Protein AF-A0A2V8LSM6-F1 (afdb_monomer)

Secondary structure (DSSP, 8-state):
---SS--TT--------S-TT-HHHHHHHHHHHHHHHHTSTT------EESPTT-S--EEEEEEETT----TT-SSEEEEE-EE-TTHHHHTT---SSS----TT--TTSPP-----HHHHHHHSTTS--TT--EEE------

Mean predicted aligned error: 6.26 Å

Structure (mmCIF, N/CA/C/O backbone):
data_AF-A0A2V8LSM6-F1
#
_entry.id   AF-A0A2V8LSM6-F1
#
loop_
_atom_site.group_PDB
_atom_site.id
_atom_site.type_symbol
_atom_site.label_atom_id
_atom_site.label_alt_id
_atom_site.label_comp_id
_atom_site.label_asym_id
_atom_site.label_entity_id
_atom_site.label_seq_id
_atom_site.pdbx_PDB_ins_code
_atom_site.Cartn_x
_atom_site.Cartn_y
_atom_site.Cartn_z
_atom_site.occupancy
_atom_site.B_iso_or_equiv
_atom_site.auth_seq_id
_atom_site.auth_comp_id
_atom_site.auth_asym_id
_atom_site.auth_atom_id
_atom_site.pdbx_PDB_model_num
ATOM 1 N N . MET A 1 1 ? -17.883 2.761 -13.585 1.00 50.50 1 MET A N 1
ATOM 2 C CA . MET A 1 1 ? -16.527 2.221 -13.367 1.00 50.50 1 MET A CA 1
ATOM 3 C C . MET A 1 1 ? -16.473 1.812 -11.906 1.00 50.50 1 MET A C 1
ATOM 5 O O . MET A 1 1 ? -16.763 2.661 -11.072 1.00 50.50 1 MET A O 1
ATOM 9 N N . GLU A 1 2 ? -16.250 0.535 -11.596 1.00 69.12 2 GLU A N 1
ATOM 10 C CA . GLU A 1 2 ? -16.098 0.104 -10.201 1.00 69.12 2 GLU A CA 1
ATOM 11 C C . GLU A 1 2 ? -14.705 0.511 -9.699 1.00 69.12 2 GLU A C 1
ATOM 13 O O . GLU A 1 2 ? -13.726 0.295 -10.413 1.00 69.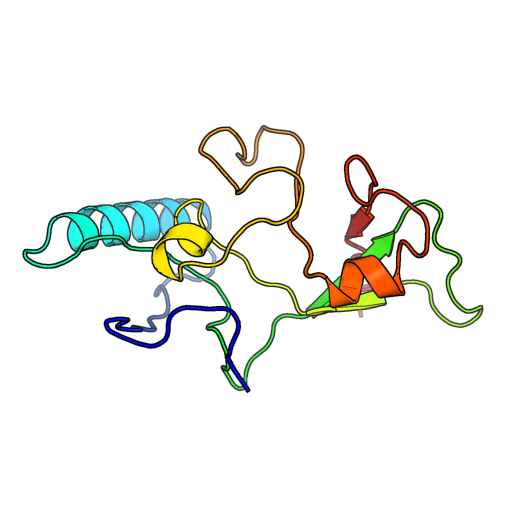12 2 GLU A O 1
ATOM 18 N N . PRO A 1 3 ? -14.585 1.116 -8.508 1.00 73.00 3 PRO A N 1
ATOM 19 C CA . PRO A 1 3 ? -13.326 1.701 -8.044 1.00 73.00 3 PRO A CA 1
ATOM 20 C C . PRO A 1 3 ? -12.241 0.669 -7.684 1.00 73.00 3 PRO A C 1
ATOM 22 O O . PRO A 1 3 ? -11.113 1.060 -7.397 1.00 73.00 3 PRO A O 1
ATOM 25 N N . GLY A 1 4 ? -12.556 -0.633 -7.674 1.00 79.06 4 GLY A N 1
ATOM 26 C CA . GLY A 1 4 ? -11.620 -1.698 -7.284 1.00 79.06 4 GLY A CA 1
ATOM 27 C C . GLY A 1 4 ? -11.352 -1.779 -5.774 1.00 79.06 4 GLY A C 1
ATOM 28 O O . GLY A 1 4 ? -10.489 -2.536 -5.336 1.00 79.06 4 GLY A O 1
ATOM 29 N N . PHE A 1 5 ? -12.085 -1.004 -4.971 1.00 82.25 5 PHE A N 1
ATOM 30 C CA . PHE A 1 5 ? -12.070 -1.034 -3.512 1.00 82.25 5 PHE A CA 1
ATOM 31 C C . PHE A 1 5 ? -13.454 -0.686 -2.953 1.00 82.25 5 PHE A C 1
ATOM 33 O O . PHE A 1 5 ? -14.297 -0.098 -3.628 1.00 82.25 5 PHE A O 1
ATOM 40 N N . ARG A 1 6 ? -13.694 -1.042 -1.695 1.00 83.88 6 ARG A N 1
ATOM 41 C CA . ARG A 1 6 ? -14.943 -0.793 -0.979 1.00 83.88 6 ARG A CA 1
ATOM 42 C C . ARG A 1 6 ? -15.099 0.695 -0.664 1.00 83.88 6 ARG A C 1
ATOM 44 O O . ARG A 1 6 ? -14.270 1.268 0.037 1.00 83.88 6 ARG A O 1
ATOM 51 N N . THR A 1 7 ? -16.196 1.291 -1.118 1.00 83.00 7 THR A N 1
ATOM 52 C CA . THR A 1 7 ? -16.579 2.680 -0.803 1.00 83.00 7 THR A CA 1
ATOM 53 C C . THR A 1 7 ? -17.719 2.771 0.212 1.00 83.00 7 THR A C 1
ATOM 55 O O . THR A 1 7 ? -17.884 3.794 0.869 1.00 83.00 7 THR A O 1
ATOM 58 N N . GLU A 1 8 ? -18.501 1.704 0.371 1.00 85.94 8 GLU A N 1
ATOM 59 C CA . GLU A 1 8 ? -19.618 1.642 1.314 1.00 85.94 8 GLU A CA 1
ATOM 60 C C . GLU A 1 8 ? -19.163 1.219 2.712 1.00 85.94 8 GLU A C 1
ATOM 62 O O . GLU A 1 8 ? -18.335 0.316 2.863 1.00 85.94 8 GLU A O 1
ATOM 67 N N . ASN A 1 9 ? -19.762 1.818 3.745 1.00 88.44 9 ASN A N 1
ATOM 68 C CA . ASN A 1 9 ? -19.436 1.547 5.151 1.00 88.44 9 ASN A CA 1
ATOM 69 C C . ASN A 1 9 ? -17.946 1.775 5.481 1.00 88.44 9 ASN A C 1
ATOM 71 O O . ASN A 1 9 ? -17.377 1.091 6.332 1.00 88.44 9 ASN A O 1
ATOM 75 N N . VAL A 1 10 ? -17.316 2.737 4.797 1.00 89.81 10 VAL A N 1
ATOM 76 C CA . VAL A 1 10 ? -15.939 3.174 5.047 1.00 89.81 10 VAL A CA 1
ATOM 77 C C . VAL A 1 10 ? -15.959 4.615 5.543 1.00 89.81 10 VAL A C 1
ATOM 79 O O . VAL A 1 10 ? -16.384 5.523 4.833 1.00 89.81 10 VAL A O 1
ATOM 82 N N . LEU A 1 11 ? -15.469 4.828 6.764 1.00 89.88 11 LEU A N 1
ATOM 83 C CA . LEU A 1 11 ? -15.219 6.157 7.314 1.00 89.88 11 LEU A CA 1
ATOM 84 C C . LEU A 1 11 ? -13.732 6.484 7.180 1.00 89.88 11 LEU A C 1
ATOM 86 O O . LEU A 1 11 ? -12.882 5.697 7.591 1.00 89.88 11 LEU A O 1
ATOM 90 N N . THR A 1 12 ? -13.426 7.662 6.641 1.00 88.19 12 THR A N 1
ATOM 91 C CA . THR A 1 12 ? -12.053 8.166 6.535 1.00 88.19 12 THR A CA 1
ATOM 92 C C . THR A 1 12 ? -11.859 9.332 7.491 1.00 88.19 12 THR A C 1
ATOM 94 O O . THR A 1 12 ? -12.668 10.256 7.523 1.00 88.19 12 THR A O 1
ATOM 97 N N . VAL A 1 13 ? -10.771 9.295 8.257 1.00 86.38 13 VAL A N 1
ATOM 98 C CA . VAL A 1 13 ? -10.370 10.365 9.174 1.00 86.38 13 VAL A CA 1
ATOM 99 C C . VAL A 1 13 ? -8.907 10.688 8.909 1.00 86.38 13 VAL A C 1
ATOM 101 O O . VAL A 1 13 ? -8.061 9.796 8.910 1.00 86.38 13 VAL A O 1
ATOM 104 N N . SER A 1 14 ? -8.607 11.965 8.691 1.00 82.31 14 SER A N 1
ATOM 105 C CA . SER A 1 14 ? -7.244 12.475 8.555 1.00 82.31 14 SER A CA 1
ATOM 106 C C . SER A 1 14 ? -6.848 13.256 9.798 1.00 82.31 14 SER A C 1
ATOM 108 O O . SER A 1 14 ? -7.586 14.134 10.243 1.00 82.31 14 SER A O 1
ATOM 110 N N . PHE A 1 15 ? -5.659 12.993 10.318 1.00 78.31 15 PHE A N 1
ATOM 111 C CA . PHE A 1 15 ? -5.034 13.814 11.347 1.00 78.31 15 PHE A CA 1
ATOM 112 C C . PHE A 1 15 ? -3.525 13.828 11.127 1.00 78.31 15 PHE A C 1
ATOM 114 O O . PHE A 1 15 ? -2.956 12.875 10.595 1.00 78.31 15 PHE A O 1
ATOM 121 N N . TYR A 1 16 ? -2.880 14.907 11.558 1.00 70.31 16 TYR A N 1
ATOM 122 C CA . TYR A 1 16 ? -1.431 15.039 11.499 1.00 70.31 16 TYR A CA 1
ATOM 123 C C . TYR A 1 16 ? -0.847 14.818 12.896 1.00 70.31 16 TYR A C 1
ATOM 125 O O . TYR A 1 16 ? -1.331 15.428 13.856 1.00 70.31 16 TYR A O 1
ATOM 133 N N . PRO A 1 17 ? 0.176 13.961 13.052 1.00 66.44 17 PRO A N 1
ATOM 134 C CA . PRO A 1 17 ? 0.876 13.849 14.318 1.00 66.44 17 PRO A CA 1
ATOM 135 C C . PRO A 1 17 ? 1.574 15.180 14.611 1.00 66.44 17 PRO A C 1
ATOM 137 O O . PRO A 1 17 ? 2.232 15.760 13.750 1.00 66.44 17 PRO A O 1
ATOM 140 N N . THR A 1 18 ? 1.458 15.664 15.844 1.00 62.91 18 THR A N 1
ATOM 141 C CA . THR A 1 18 ? 2.001 16.966 16.269 1.00 62.91 18 THR A CA 1
ATOM 142 C C . THR A 1 18 ? 3.533 17.020 16.296 1.00 62.91 18 THR A C 1
ATOM 144 O O . THR A 1 18 ? 4.103 18.094 16.473 1.00 62.91 18 THR A O 1
ATOM 147 N N . ARG A 1 19 ? 4.220 15.881 16.122 1.00 63.38 19 ARG A N 1
ATOM 148 C CA . ARG A 1 19 ? 5.687 15.766 16.125 1.00 63.38 19 ARG A CA 1
ATOM 149 C C . ARG A 1 19 ? 6.171 14.954 14.926 1.00 63.38 19 ARG A C 1
ATOM 151 O O . ARG A 1 19 ? 6.297 13.733 14.982 1.00 63.38 19 ARG A O 1
ATOM 158 N N . LEU A 1 20 ? 6.461 15.654 13.834 1.00 56.00 20 LEU A N 1
ATOM 159 C CA . LEU A 1 20 ? 6.821 15.055 12.543 1.00 56.00 20 LEU A CA 1
ATOM 160 C C . LEU A 1 20 ? 8.126 14.230 12.583 1.00 56.00 20 LEU A C 1
ATOM 162 O O . LEU A 1 20 ? 8.241 13.252 11.853 1.00 56.00 20 LEU A O 1
ATOM 166 N N . ASN A 1 21 ? 9.057 14.539 13.494 1.00 58.78 21 ASN A N 1
ATOM 167 C CA . ASN A 1 21 ? 10.398 13.930 13.522 1.00 58.78 21 ASN A CA 1
ATOM 168 C C . ASN A 1 21 ? 10.538 12.718 14.467 1.00 58.78 21 ASN A C 1
ATOM 170 O O . ASN A 1 21 ? 11.628 12.168 14.606 1.00 58.78 21 ASN A O 1
ATOM 174 N N . GLU A 1 22 ? 9.469 12.287 15.144 1.00 63.50 22 GLU A N 1
ATOM 175 C CA . GLU A 1 22 ? 9.528 11.188 16.118 1.00 63.50 22 GLU A CA 1
ATOM 176 C C . GLU A 1 22 ? 9.000 9.864 15.529 1.00 63.50 22 GLU A C 1
ATOM 178 O O . GLU A 1 22 ? 8.005 9.316 16.000 1.00 63.50 22 GLU A O 1
ATOM 183 N N . THR A 1 23 ? 9.666 9.326 14.499 1.00 70.19 23 THR A N 1
ATOM 184 C CA . THR A 1 23 ? 9.212 8.165 13.698 1.00 70.19 23 THR A CA 1
ATOM 185 C C . THR A 1 23 ? 8.718 6.969 14.521 1.00 70.19 23 THR A C 1
ATOM 187 O O . THR A 1 23 ? 7.646 6.431 14.240 1.00 70.19 23 THR A O 1
ATOM 190 N N . GLU A 1 24 ? 9.457 6.556 15.556 1.00 72.50 24 GLU A N 1
ATOM 191 C CA . GLU A 1 24 ? 9.050 5.423 16.404 1.00 72.50 24 GLU A CA 1
ATOM 192 C C . GLU A 1 24 ? 7.861 5.755 17.309 1.00 72.50 24 GLU A C 1
ATOM 194 O O . GLU A 1 24 ? 6.946 4.942 17.467 1.00 72.50 24 GLU A O 1
ATOM 199 N N . LYS A 1 25 ? 7.810 6.975 17.856 1.00 75.19 25 LYS A N 1
ATOM 200 C CA . LYS A 1 25 ? 6.659 7.415 18.654 1.00 75.19 25 LYS A CA 1
ATOM 201 C C . LYS A 1 25 ? 5.414 7.555 17.783 1.00 75.19 25 LYS A C 1
ATOM 203 O O . LYS A 1 25 ? 4.345 7.139 18.213 1.00 75.19 25 LYS A O 1
ATOM 208 N N . ASN A 1 26 ? 5.557 8.030 16.546 1.00 77.75 26 ASN A N 1
ATOM 209 C CA . ASN A 1 26 ? 4.472 8.094 15.569 1.00 77.75 26 ASN A CA 1
ATOM 210 C C . ASN A 1 26 ? 3.958 6.690 15.225 1.00 77.75 26 ASN A C 1
ATOM 212 O O . ASN A 1 26 ? 2.752 6.460 15.259 1.00 77.75 26 ASN A O 1
ATOM 216 N N . ARG A 1 27 ? 4.847 5.716 14.984 1.00 77.94 27 ARG A N 1
ATOM 217 C CA . ARG A 1 27 ? 4.454 4.311 14.766 1.00 77.94 27 ARG A CA 1
ATOM 218 C C . ARG A 1 27 ? 3.678 3.744 15.959 1.00 77.94 27 ARG A C 1
ATOM 220 O O . ARG A 1 27 ? 2.620 3.147 15.767 1.00 77.94 27 ARG A O 1
ATOM 227 N N . SER A 1 28 ? 4.180 3.949 17.178 1.00 82.56 28 SER A N 1
ATOM 228 C CA . SER A 1 28 ? 3.498 3.515 18.404 1.00 82.56 28 SER A CA 1
ATOM 229 C C . SER A 1 28 ? 2.137 4.197 18.576 1.00 82.56 28 SER A C 1
ATOM 231 O O . SER A 1 28 ? 1.151 3.540 18.907 1.00 82.56 28 SER A O 1
ATOM 233 N N . PHE A 1 29 ? 2.052 5.493 18.277 1.00 85.44 29 PHE A N 1
ATOM 234 C CA . PHE A 1 29 ? 0.811 6.257 18.311 1.00 85.44 29 PHE A CA 1
ATOM 235 C C . PHE A 1 29 ? -0.237 5.699 17.339 1.00 85.44 29 PHE A C 1
ATOM 237 O O . PHE A 1 29 ? -1.345 5.384 17.768 1.00 85.44 29 PHE A O 1
ATOM 244 N N . TYR A 1 30 ? 0.112 5.486 16.064 1.00 85.75 30 TYR A N 1
ATOM 245 C CA . TYR A 1 30 ? -0.814 4.899 15.088 1.00 85.75 30 TYR A CA 1
ATOM 246 C C . TYR A 1 30 ? -1.269 3.494 15.490 1.00 85.75 30 TYR A C 1
ATOM 248 O O . TYR A 1 30 ? -2.444 3.168 15.328 1.00 85.75 30 TYR A O 1
ATOM 256 N N . LYS A 1 31 ? -0.374 2.682 16.069 1.00 85.81 31 LYS A N 1
ATOM 257 C CA . LYS A 1 31 ? -0.730 1.359 16.598 1.00 85.81 31 LYS A CA 1
ATOM 258 C C . LYS A 1 31 ? -1.782 1.461 17.709 1.00 85.81 31 LYS A C 1
ATOM 260 O O . LYS A 1 31 ? -2.788 0.763 17.643 1.00 85.81 31 LYS A O 1
ATOM 265 N N . GLN A 1 32 ? -1.590 2.360 18.675 1.00 89.69 32 GLN A N 1
ATOM 266 C CA . GLN A 1 32 ? -2.543 2.575 19.772 1.00 89.69 32 GLN A CA 1
ATOM 267 C C . GLN A 1 32 ? -3.888 3.128 19.282 1.00 89.69 32 GLN A C 1
ATOM 269 O O . GLN A 1 32 ? -4.940 2.713 19.766 1.00 89.69 32 GLN A O 1
ATOM 274 N N . VAL A 1 33 ? -3.876 4.052 18.315 1.00 90.94 33 VAL A N 1
ATOM 275 C CA . VAL A 1 33 ? -5.105 4.578 17.698 1.00 90.94 33 VAL A CA 1
ATOM 276 C C . VAL A 1 33 ? -5.872 3.455 17.005 1.00 90.94 33 VAL A C 1
ATOM 278 O O . VAL A 1 33 ? -7.061 3.284 17.263 1.00 90.94 33 VAL A O 1
ATOM 281 N N . LEU A 1 34 ? -5.194 2.654 16.177 1.00 91.38 34 LEU A N 1
ATOM 282 C CA . LEU A 1 34 ? -5.807 1.520 15.486 1.00 91.38 34 LEU A CA 1
ATOM 283 C C . LEU A 1 34 ? -6.400 0.502 16.458 1.00 91.38 34 LEU A C 1
ATOM 285 O O . LEU A 1 34 ? -7.520 0.044 16.250 1.00 91.38 34 LEU A O 1
ATOM 289 N N . GLU A 1 35 ? -5.680 0.169 17.528 1.00 92.38 35 GLU A N 1
ATOM 290 C CA . GLU A 1 35 ? -6.158 -0.752 18.558 1.00 92.38 35 GLU A CA 1
ATOM 291 C C . GLU A 1 35 ? -7.432 -0.236 19.239 1.00 92.38 35 GLU A C 1
ATOM 293 O O . GLU A 1 35 ? -8.398 -0.981 19.390 1.00 92.38 35 GLU A O 1
ATOM 298 N N . ARG A 1 36 ? -7.492 1.055 19.583 1.00 94.50 36 ARG A N 1
ATOM 299 C CA . ARG A 1 36 ? -8.698 1.655 20.176 1.00 94.50 36 ARG A CA 1
ATOM 300 C C . ARG A 1 36 ? -9.871 1.682 19.203 1.00 94.50 36 ARG A C 1
ATOM 302 O O . ARG A 1 36 ? -10.975 1.324 19.593 1.00 94.50 36 ARG A O 1
ATOM 309 N N . VAL A 1 37 ? -9.637 2.069 17.947 1.00 94.56 37 VAL A N 1
ATOM 310 C CA . VAL A 1 37 ? -10.687 2.135 16.917 1.00 94.56 37 VAL A CA 1
ATOM 311 C C . VAL A 1 37 ? -11.273 0.751 16.641 1.00 94.56 37 VAL A C 1
ATOM 313 O O . VAL A 1 37 ? -12.489 0.619 16.567 1.00 94.56 37 VAL A O 1
ATOM 316 N N . ARG A 1 38 ? -10.438 -0.293 16.558 1.00 94.25 38 ARG A N 1
ATOM 317 C CA . ARG A 1 38 ? -10.893 -1.682 16.353 1.00 94.25 38 ARG A CA 1
ATOM 318 C C . ARG A 1 38 ? -11.794 -2.201 17.474 1.00 94.25 38 ARG A C 1
ATOM 320 O O . ARG A 1 38 ? -12.591 -3.092 17.225 1.00 94.25 38 ARG A O 1
ATOM 327 N N . ASN A 1 39 ? -11.672 -1.650 18.680 1.00 95.75 39 ASN A N 1
ATOM 328 C CA . ASN A 1 39 ? -12.477 -2.038 19.838 1.00 95.75 39 ASN A CA 1
ATOM 329 C C . ASN A 1 39 ? -13.792 -1.244 19.971 1.00 95.75 39 ASN A C 1
ATOM 331 O O . ASN A 1 39 ? -14.549 -1.474 20.914 1.00 95.75 39 ASN A O 1
ATOM 335 N N . LEU A 1 40 ? -14.085 -0.304 19.064 1.00 96.44 40 LEU A N 1
ATOM 336 C CA . LEU A 1 40 ? -15.355 0.422 19.080 1.00 96.44 40 LEU A CA 1
ATOM 337 C C . LEU A 1 40 ? -16.504 -0.457 18.547 1.00 96.44 40 LEU A C 1
ATOM 339 O O . LEU A 1 40 ? -16.326 -1.153 17.543 1.00 96.44 40 LEU A O 1
ATOM 343 N N . PRO A 1 41 ? -17.709 -0.396 19.147 1.00 96.31 41 PRO A N 1
ATOM 344 C CA . PRO A 1 41 ? -18.878 -1.101 18.628 1.00 96.31 41 PRO A CA 1
ATOM 345 C C . PRO A 1 41 ? -19.164 -0.751 17.161 1.00 96.31 41 PRO A C 1
ATOM 347 O O . PRO A 1 41 ? -19.180 0.418 16.784 1.00 96.31 41 PRO A O 1
ATOM 350 N N . GLY A 1 42 ? -19.407 -1.770 16.334 1.00 93.56 42 GLY A N 1
ATOM 351 C CA . GLY A 1 42 ? -19.708 -1.611 14.906 1.00 93.56 42 GLY A CA 1
ATOM 352 C C . GLY A 1 42 ? -18.484 -1.476 13.991 1.00 93.56 42 GLY A C 1
ATOM 353 O O . GLY A 1 42 ? -18.637 -1.551 12.772 1.00 93.56 42 GLY A O 1
ATOM 354 N N . VAL A 1 43 ? -17.268 -1.344 14.536 1.00 95.25 43 VAL A N 1
ATOM 355 C CA . VAL A 1 43 ? -16.039 -1.374 13.731 1.00 95.25 43 VAL A CA 1
ATOM 356 C C . VAL A 1 43 ? -15.661 -2.821 13.430 1.00 95.25 43 VAL A C 1
ATOM 358 O O . VAL A 1 43 ? -15.399 -3.609 14.331 1.00 95.25 43 VAL A O 1
ATOM 361 N N . ARG A 1 44 ? -15.602 -3.173 12.141 1.00 92.44 44 ARG A N 1
ATOM 362 C CA . ARG A 1 44 ? -15.170 -4.509 11.699 1.00 92.44 44 ARG A CA 1
ATOM 363 C C . ARG A 1 44 ? -13.656 -4.599 11.503 1.00 92.44 44 ARG A C 1
ATOM 365 O O . ARG A 1 44 ? -13.037 -5.580 11.889 1.00 92.44 44 ARG A O 1
ATOM 372 N N . THR A 1 45 ? -13.068 -3.585 10.874 1.00 94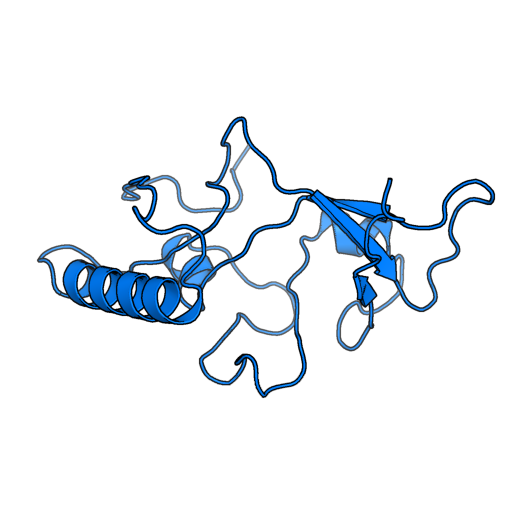.00 45 THR A N 1
ATOM 373 C CA . THR A 1 45 ? -11.648 -3.524 10.502 1.00 94.00 45 THR A CA 1
ATOM 374 C C . THR A 1 45 ? -11.184 -2.071 10.537 1.00 94.00 45 THR A C 1
ATOM 376 O O . THR A 1 45 ? -11.980 -1.162 10.298 1.00 94.00 45 THR A O 1
ATOM 379 N N . ALA A 1 46 ? -9.899 -1.837 10.800 1.00 94.12 46 ALA A N 1
ATOM 380 C CA . ALA A 1 46 ? -9.312 -0.501 10.736 1.00 94.12 46 ALA A CA 1
ATOM 381 C C . ALA A 1 46 ? -7.889 -0.561 10.182 1.00 94.12 46 ALA A C 1
ATOM 383 O O . ALA A 1 46 ? -7.105 -1.448 10.553 1.00 94.12 46 ALA A O 1
ATOM 384 N N . ALA A 1 47 ? -7.562 0.422 9.348 1.00 93.06 47 ALA A N 1
ATOM 385 C CA . ALA A 1 47 ? -6.280 0.548 8.679 1.00 93.06 47 ALA A CA 1
ATOM 386 C C . ALA A 1 47 ? -5.787 1.998 8.673 1.00 93.06 47 ALA A C 1
ATOM 388 O O . ALA A 1 47 ? -6.571 2.936 8.807 1.00 93.06 47 ALA A O 1
ATOM 389 N N . VAL A 1 48 ? -4.479 2.163 8.499 1.00 91.00 48 VAL A N 1
ATOM 390 C CA . VAL A 1 48 ? -3.826 3.458 8.284 1.00 91.00 48 VAL A CA 1
ATOM 391 C C . VAL A 1 48 ? -3.146 3.429 6.923 1.00 91.00 48 VAL A C 1
ATOM 393 O O . VAL A 1 48 ? -2.527 2.433 6.544 1.00 91.00 48 VAL A O 1
ATOM 396 N N . ARG A 1 49 ? -3.265 4.543 6.200 1.00 89.38 49 ARG A N 1
ATOM 397 C CA . ARG A 1 49 ? -2.600 4.794 4.925 1.00 89.38 49 ARG A CA 1
ATOM 398 C C . ARG A 1 49 ? -2.074 6.227 4.887 1.00 89.38 49 ARG A C 1
ATOM 400 O O . ARG A 1 49 ? -2.732 7.131 5.397 1.00 89.38 49 ARG A O 1
ATOM 407 N N . TYR A 1 50 ? -0.949 6.433 4.215 1.00 85.50 50 TYR A N 1
ATOM 408 C CA . TYR A 1 50 ? -0.461 7.747 3.813 1.00 85.50 50 TYR A CA 1
ATOM 409 C C . TYR A 1 50 ? 0.109 7.687 2.386 1.00 85.50 50 TYR A C 1
ATOM 411 O O . TYR A 1 50 ? 0.949 6.822 2.138 1.00 85.50 50 TYR A O 1
ATOM 419 N N . PRO A 1 51 ? -0.307 8.558 1.451 1.00 83.62 51 PRO A N 1
ATOM 420 C CA . PRO A 1 51 ? -1.393 9.537 1.553 1.00 83.62 51 PRO A CA 1
ATOM 421 C C . PRO A 1 51 ? -2.776 8.890 1.372 1.00 83.62 51 PRO A C 1
ATOM 423 O O . PRO A 1 51 ? -2.868 7.739 0.938 1.00 83.62 51 PRO A O 1
ATOM 426 N N . LEU A 1 52 ? -3.855 9.605 1.712 1.00 80.25 52 LEU A N 1
ATOM 427 C CA . LEU A 1 52 ? -5.219 9.074 1.594 1.00 80.25 52 LEU A CA 1
ATOM 428 C C . LEU A 1 52 ? -5.563 8.681 0.144 1.00 80.25 52 LEU A C 1
ATOM 430 O O . LEU A 1 52 ? -5.076 9.299 -0.804 1.00 80.25 52 LEU A O 1
ATOM 434 N N . PRO A 1 53 ? -6.422 7.666 -0.065 1.00 74.12 53 PRO A N 1
ATOM 435 C CA . PRO A 1 53 ? -6.950 7.395 -1.396 1.00 74.12 53 PRO A CA 1
ATOM 436 C C . PRO A 1 53 ? -7.667 8.641 -1.936 1.00 74.12 53 PRO A C 1
ATOM 438 O O . PRO A 1 53 ? -8.471 9.237 -1.224 1.00 74.12 53 PRO A O 1
ATOM 441 N N . LEU A 1 54 ? -7.396 9.001 -3.195 1.00 72.44 54 LEU A N 1
ATOM 442 C CA . LEU A 1 54 ? -8.030 10.127 -3.898 1.00 72.44 54 LEU A CA 1
ATOM 443 C C . LEU A 1 54 ? -7.797 11.514 -3.262 1.00 72.44 54 LEU A C 1
ATOM 445 O O . LEU A 1 54 ? -8.540 12.449 -3.562 1.00 72.44 54 LEU A O 1
ATOM 449 N N . SER A 1 55 ? -6.778 11.685 -2.410 1.00 77.12 55 SER A N 1
ATOM 450 C CA . SER A 1 55 ? -6.366 13.029 -1.996 1.00 77.12 55 SER A CA 1
ATOM 451 C C . SER A 1 55 ? -5.715 13.795 -3.148 1.00 77.12 55 SER A C 1
ATOM 453 O O . SER 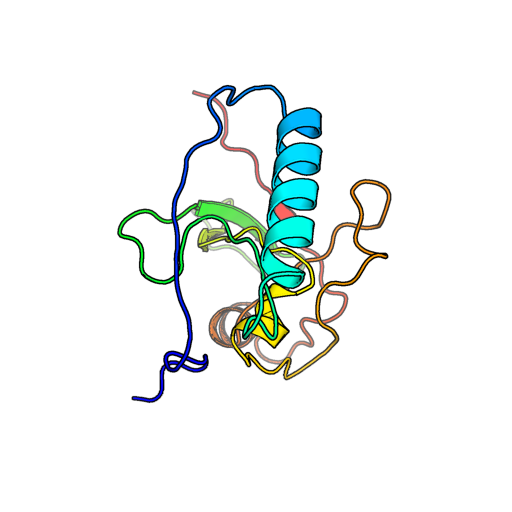A 1 55 ? -5.126 13.208 -4.052 1.00 77.12 55 SER A O 1
ATOM 455 N N . THR A 1 56 ? -5.772 15.126 -3.087 1.00 76.69 56 THR A N 1
ATOM 456 C CA . THR A 1 56 ? -5.039 16.014 -4.009 1.00 76.69 56 THR A CA 1
ATOM 457 C C . THR A 1 56 ? -3.524 15.935 -3.825 1.00 76.69 56 THR A C 1
ATOM 459 O O . THR A 1 56 ? -2.774 16.293 -4.726 1.00 76.69 56 THR A O 1
ATOM 462 N N . PHE A 1 57 ? -3.077 15.456 -2.663 1.00 78.56 57 PHE A N 1
ATOM 463 C CA . PHE A 1 57 ? -1.685 15.146 -2.382 1.00 78.56 57 PHE A CA 1
ATOM 464 C C . PHE A 1 57 ? -1.377 13.693 -2.756 1.00 78.56 57 PHE A C 1
ATOM 466 O O . PHE A 1 57 ? -2.115 12.781 -2.371 1.00 78.56 57 PHE A O 1
ATOM 473 N N . TYR A 1 58 ? -0.270 13.485 -3.460 1.00 79.12 58 TYR A N 1
ATOM 474 C CA . TYR A 1 58 ? 0.289 12.177 -3.769 1.00 79.12 58 TYR A CA 1
ATOM 475 C C . TYR A 1 58 ? 1.776 12.181 -3.409 1.00 79.12 58 TYR A C 1
ATOM 477 O O . TYR A 1 58 ? 2.467 13.177 -3.609 1.00 79.12 58 TYR A O 1
ATOM 485 N N . GLU A 1 59 ? 2.251 11.075 -2.843 1.00 85.06 59 GLU A N 1
ATOM 486 C CA . GLU A 1 59 ? 3.673 10.871 -2.593 1.00 85.06 59 GLU A CA 1
ATOM 487 C C . GLU A 1 59 ? 4.285 10.283 -3.864 1.00 85.06 59 GLU A C 1
ATOM 489 O O . GLU A 1 59 ? 3.733 9.334 -4.430 1.00 85.06 59 GLU A O 1
ATOM 494 N N . GLU A 1 60 ? 5.409 10.833 -4.312 1.00 89.75 60 GLU A N 1
ATOM 495 C CA . GLU A 1 60 ? 6.194 10.247 -5.392 1.00 89.75 60 GLU A CA 1
ATOM 496 C C . GLU A 1 60 ? 7.465 9.612 -4.847 1.00 89.75 60 GLU A C 1
ATOM 498 O O . GLU A 1 60 ? 8.086 10.077 -3.891 1.00 89.75 60 GLU A O 1
ATOM 503 N N . THR A 1 61 ? 7.881 8.520 -5.469 1.00 90.69 61 THR A N 1
ATOM 504 C CA . THR A 1 61 ? 9.157 7.882 -5.177 1.00 90.69 61 THR A CA 1
ATOM 505 C C . THR A 1 61 ? 9.837 7.538 -6.483 1.00 90.69 61 THR A C 1
ATOM 507 O O . THR A 1 61 ? 9.256 6.881 -7.344 1.00 90.69 61 THR A O 1
ATOM 510 N N . ASN A 1 62 ? 11.091 7.957 -6.610 1.00 93.12 62 ASN A N 1
ATOM 511 C CA . ASN A 1 62 ? 11.923 7.567 -7.731 1.00 93.12 62 ASN A CA 1
ATOM 512 C C . ASN A 1 62 ? 12.454 6.154 -7.499 1.00 93.12 62 ASN A C 1
ATOM 514 O O . ASN A 1 62 ? 13.030 5.862 -6.449 1.00 93.12 62 ASN A O 1
ATOM 518 N N . ILE A 1 63 ? 12.267 5.268 -8.474 1.00 94.31 63 ILE A N 1
ATOM 519 C CA . ILE A 1 63 ? 12.733 3.881 -8.404 1.00 94.31 63 ILE A CA 1
ATOM 520 C C . ILE A 1 63 ? 13.540 3.480 -9.636 1.00 94.31 63 ILE A C 1
ATOM 522 O O . ILE A 1 63 ? 13.390 4.036 -10.721 1.00 94.31 63 ILE A O 1
ATOM 526 N N . ALA A 1 64 ? 14.376 2.462 -9.478 1.00 94.06 64 ALA A N 1
ATOM 527 C CA . ALA A 1 64 ? 14.939 1.705 -10.586 1.00 94.06 64 ALA A CA 1
ATOM 528 C C . ALA A 1 64 ? 14.596 0.225 -10.406 1.00 94.06 64 ALA A C 1
ATOM 530 O O . ALA A 1 64 ? 14.788 -0.324 -9.321 1.00 94.06 64 ALA A O 1
ATOM 531 N N . ILE A 1 65 ? 14.073 -0.399 -11.461 1.00 93.19 65 ILE A N 1
ATOM 532 C CA . ILE A 1 65 ? 13.635 -1.800 -11.473 1.00 93.19 65 ILE A CA 1
ATOM 533 C C . ILE A 1 65 ? 14.741 -2.646 -12.108 1.00 93.19 65 ILE A C 1
ATOM 535 O O . ILE A 1 65 ? 15.271 -2.292 -13.160 1.00 93.19 65 ILE A O 1
ATOM 539 N N . GLU A 1 66 ? 15.112 -3.747 -11.459 1.00 90.19 66 GLU A N 1
ATOM 540 C CA . GLU A 1 66 ? 16.101 -4.684 -11.988 1.00 90.19 66 GLU A CA 1
ATOM 541 C C . GLU A 1 66 ? 15.613 -5.288 -13.314 1.00 90.19 66 GLU A C 1
ATOM 543 O O . GLU A 1 66 ? 14.466 -5.711 -13.427 1.00 90.19 66 GLU A O 1
ATOM 548 N N . GLY A 1 67 ? 16.473 -5.298 -14.336 1.00 87.69 67 GLY A N 1
ATOM 549 C CA . GLY A 1 67 ? 16.135 -5.805 -15.672 1.00 87.69 67 GLY A CA 1
ATOM 550 C C . GLY A 1 67 ? 15.320 -4.846 -16.550 1.00 87.69 67 GLY A C 1
ATOM 551 O O . GLY A 1 67 ? 15.225 -5.072 -17.755 1.00 87.69 67 GLY A O 1
ATOM 552 N N . TYR A 1 68 ? 14.791 -3.747 -16.004 1.00 90.06 68 TYR A N 1
ATOM 553 C CA . TYR A 1 68 ? 14.097 -2.737 -16.799 1.00 90.06 68 TYR A CA 1
ATOM 554 C C . TYR A 1 68 ? 15.094 -1.766 -17.447 1.00 90.06 68 TYR A C 1
ATOM 556 O O . TYR A 1 68 ? 15.877 -1.100 -16.767 1.00 90.06 68 TYR A O 1
ATOM 564 N N . SER A 1 69 ? 15.053 -1.666 -18.778 1.00 88.94 69 SER A N 1
ATOM 565 C CA . SER A 1 69 ? 15.886 -0.726 -19.535 1.00 88.94 69 SER A CA 1
ATOM 566 C C . SER A 1 69 ? 15.259 0.667 -19.524 1.00 88.94 69 SER A C 1
ATOM 568 O O . SER A 1 69 ? 14.243 0.901 -20.178 1.00 88.94 69 SER A O 1
ATOM 570 N N . MET A 1 70 ? 15.870 1.596 -18.787 1.00 87.81 70 MET A N 1
ATOM 571 C CA . MET A 1 70 ? 15.423 2.990 -18.753 1.00 87.81 70 MET A CA 1
ATOM 572 C C . MET A 1 70 ? 15.629 3.679 -20.113 1.00 87.81 70 MET A C 1
ATOM 574 O O . MET A 1 70 ? 16.611 3.386 -20.806 1.00 87.81 70 MET A O 1
ATOM 578 N N . PRO A 1 71 ? 14.754 4.631 -20.490 1.00 87.31 71 PRO A N 1
ATOM 579 C CA . PRO A 1 71 ? 15.043 5.587 -21.556 1.00 87.31 71 PRO A CA 1
ATOM 580 C C . PRO A 1 71 ? 16.401 6.273 -21.343 1.00 87.31 71 PRO A C 1
ATOM 582 O O . PRO A 1 71 ? 16.824 6.481 -20.208 1.00 87.31 71 PRO A O 1
ATOM 585 N N . ARG A 1 72 ? 17.096 6.630 -22.433 1.00 83.00 72 ARG A N 1
ATOM 586 C CA . ARG A 1 72 ? 18.479 7.156 -22.381 1.00 83.00 72 ARG A CA 1
ATOM 587 C C . ARG A 1 72 ? 18.640 8.414 -21.519 1.00 83.00 72 ARG A C 1
ATOM 589 O O . ARG A 1 72 ? 19.739 8.684 -21.050 1.00 83.00 72 ARG A O 1
ATOM 596 N N . ASP A 1 73 ? 17.573 9.177 -21.352 1.00 86.88 73 ASP A N 1
ATOM 597 C CA . ASP A 1 73 ? 17.487 10.429 -20.607 1.00 86.88 73 ASP A CA 1
ATOM 598 C C . ASP A 1 73 ? 16.915 10.260 -19.187 1.00 86.88 73 ASP A C 1
ATOM 600 O O . ASP A 1 73 ? 16.744 11.248 -18.475 1.00 86.88 73 ASP A O 1
ATOM 604 N N . GLN A 1 74 ? 16.642 9.027 -18.744 1.00 86.56 74 GLN A N 1
ATOM 605 C CA . GLN A 1 74 ? 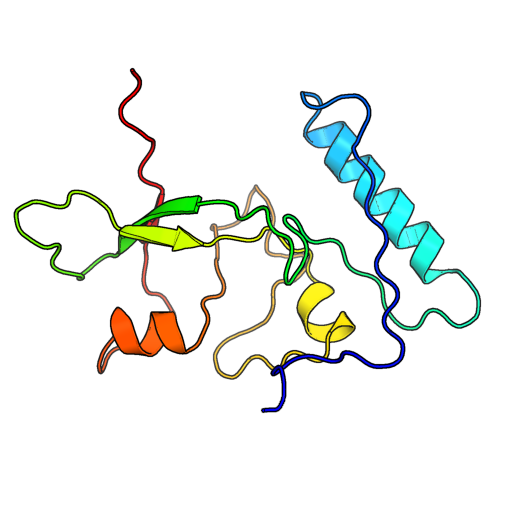16.069 8.740 -17.429 1.00 86.56 74 GLN A CA 1
ATOM 606 C C . GLN A 1 74 ? 16.985 7.846 -16.592 1.00 86.56 74 GLN A C 1
ATOM 608 O O . GLN A 1 74 ? 17.406 6.769 -17.005 1.00 86.56 74 GLN A O 1
ATOM 613 N N . SER A 1 75 ? 17.254 8.277 -15.360 1.00 85.88 75 SER A N 1
ATOM 614 C CA . SER A 1 75 ? 17.996 7.498 -14.359 1.00 85.88 75 SER A CA 1
ATOM 615 C C . SER A 1 75 ? 17.084 6.790 -13.349 1.00 85.88 75 SER A C 1
ATOM 617 O O . SER A 1 75 ? 17.550 5.942 -12.582 1.00 85.88 75 SER A O 1
ATOM 619 N N . SER A 1 76 ? 15.791 7.132 -13.336 1.00 91.88 76 SER A N 1
ATOM 620 C CA . SER A 1 76 ? 14.775 6.571 -12.445 1.00 91.88 76 SER A CA 1
ATOM 621 C C . SER A 1 76 ? 13.361 6.769 -13.002 1.00 91.88 76 SER A C 1
ATOM 623 O O . SER A 1 76 ? 13.143 7.598 -13.883 1.00 91.88 76 SER A O 1
ATOM 625 N N . LEU A 1 77 ? 12.411 6.001 -12.471 1.00 92.50 77 LEU A N 1
ATOM 626 C CA . LEU A 1 77 ? 10.979 6.114 -12.729 1.00 92.50 77 LEU A CA 1
ATOM 627 C C . LEU A 1 77 ? 10.325 6.794 -11.530 1.00 92.50 77 LEU A C 1
ATOM 629 O O . LEU A 1 77 ? 10.416 6.257 -10.425 1.00 92.50 77 LEU A O 1
ATOM 633 N N . SER A 1 78 ? 9.630 7.911 -11.746 1.00 92.38 78 SER A N 1
ATOM 634 C CA . SER A 1 78 ? 8.740 8.459 -10.718 1.00 92.38 78 SER A CA 1
ATOM 635 C C . SER A 1 78 ? 7.455 7.632 -10.672 1.00 92.38 78 SER A C 1
ATOM 637 O O . SER A 1 78 ? 6.796 7.418 -11.698 1.00 92.38 78 SER A O 1
ATOM 639 N N . ILE A 1 79 ? 7.127 7.112 -9.490 1.00 92.44 79 ILE A N 1
ATOM 640 C CA . ILE A 1 79 ? 5.897 6.365 -9.229 1.00 92.44 79 ILE A CA 1
ATOM 641 C C . ILE A 1 79 ? 5.151 6.967 -8.044 1.00 92.44 79 ILE A C 1
ATOM 643 O O . ILE A 1 79 ? 5.762 7.405 -7.072 1.00 92.44 79 ILE A O 1
ATOM 647 N N . GLY A 1 80 ? 3.820 6.922 -8.097 1.00 91.12 80 GLY A N 1
ATOM 648 C CA . GLY A 1 80 ? 2.997 7.211 -6.930 1.00 91.12 80 GLY A CA 1
ATOM 649 C C . GLY A 1 80 ? 3.159 6.111 -5.884 1.00 91.12 80 GLY A C 1
ATOM 650 O O . GLY A 1 80 ? 3.040 4.926 -6.208 1.00 91.12 80 GLY A O 1
ATOM 651 N N . THR A 1 81 ? 3.406 6.485 -4.633 1.00 91.56 81 THR A N 1
ATOM 652 C CA . THR A 1 81 ? 3.555 5.539 -3.527 1.00 91.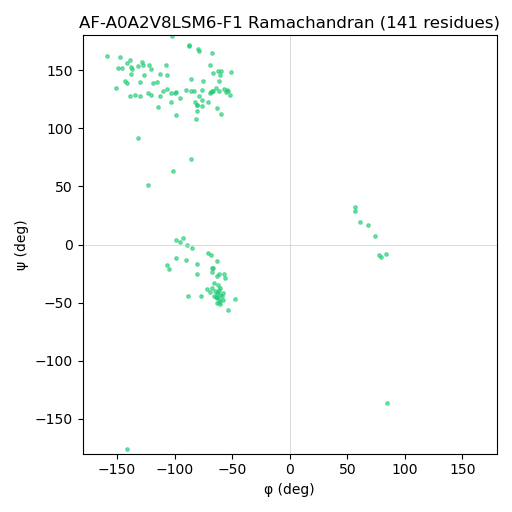56 81 THR A CA 1
ATOM 653 C C . THR A 1 81 ? 2.562 5.810 -2.410 1.00 91.56 81 THR A C 1
ATOM 655 O O . THR A 1 81 ? 2.027 6.904 -2.230 1.00 91.56 81 THR A O 1
ATOM 658 N N . ALA A 1 82 ? 2.259 4.752 -1.666 1.00 91.00 82 ALA A N 1
ATOM 659 C CA . ALA A 1 82 ? 1.505 4.849 -0.435 1.00 91.00 82 ALA A CA 1
ATOM 660 C C . ALA A 1 82 ? 2.080 3.877 0.587 1.00 91.00 82 ALA A C 1
ATOM 662 O O . ALA A 1 82 ? 2.412 2.735 0.273 1.00 91.00 82 ALA A O 1
ATOM 663 N N . ILE A 1 83 ? 2.159 4.339 1.825 1.00 89.94 83 ILE A N 1
ATOM 664 C CA . ILE A 1 83 ? 2.504 3.535 2.985 1.00 89.94 83 ILE A CA 1
ATOM 665 C C . ILE A 1 83 ? 1.195 3.086 3.613 1.00 89.94 83 ILE A C 1
ATOM 667 O O . ILE A 1 83 ? 0.333 3.909 3.916 1.00 89.94 83 ILE A O 1
ATOM 671 N N . VAL A 1 84 ? 1.047 1.782 3.803 1.00 92.06 84 VAL A N 1
ATOM 672 C CA . VAL A 1 84 ? -0.153 1.161 4.363 1.00 92.06 84 VAL A CA 1
ATOM 673 C C . VAL A 1 84 ? 0.241 0.175 5.452 1.00 92.06 84 VAL A C 1
ATOM 675 O O . VAL A 1 84 ? 1.348 -0.361 5.434 1.00 92.06 84 VAL A O 1
ATOM 678 N N . ASN A 1 85 ? -0.657 -0.070 6.402 1.00 91.12 85 ASN A N 1
ATOM 679 C CA . ASN A 1 85 ? -0.492 -1.177 7.337 1.00 91.12 85 ASN A CA 1
ATOM 680 C C . ASN A 1 85 ? -1.093 -2.483 6.772 1.00 91.12 85 ASN A C 1
ATOM 682 O O . ASN A 1 85 ? -1.797 -2.485 5.762 1.00 91.12 85 ASN A O 1
ATOM 686 N N . GLU A 1 86 ? -0.849 -3.593 7.462 1.00 92.62 86 GLU A N 1
ATOM 687 C CA . GLU A 1 86 ? -1.263 -4.953 7.101 1.00 92.62 86 GLU A CA 1
ATOM 688 C C . GLU A 1 86 ? -2.779 -5.113 6.900 1.00 92.62 86 GLU A C 1
ATOM 690 O O . GLU A 1 86 ? -3.231 -5.908 6.082 1.00 92.62 86 GLU A O 1
ATOM 695 N N . SER A 1 87 ? -3.590 -4.309 7.591 1.00 93.44 87 SER A N 1
ATOM 696 C CA . SER A 1 87 ? -5.056 -4.389 7.516 1.00 93.44 87 SER A CA 1
ATOM 697 C C . SER A 1 87 ? -5.666 -3.604 6.354 1.00 93.44 87 SER A C 1
ATOM 699 O O . SER A 1 87 ? -6.887 -3.599 6.208 1.00 93.44 87 SER A O 1
ATOM 701 N N . TYR A 1 88 ? -4.862 -2.889 5.562 1.00 94.12 88 TYR A N 1
ATOM 702 C CA . TYR A 1 88 ? -5.360 -1.951 4.556 1.00 94.12 88 TYR A CA 1
ATOM 703 C C . TYR A 1 88 ? -6.187 -2.615 3.457 1.00 94.12 88 TYR A C 1
ATOM 705 O O . TYR A 1 88 ? -7.312 -2.189 3.189 1.00 94.12 88 TYR A O 1
ATOM 713 N N . PHE A 1 89 ? -5.646 -3.676 2.860 1.00 94.50 89 PHE A N 1
ATOM 714 C CA . PHE A 1 89 ? -6.299 -4.384 1.763 1.00 94.50 89 PHE A CA 1
ATOM 715 C C . PHE A 1 89 ? -7.612 -5.021 2.220 1.00 94.50 89 PHE A C 1
ATOM 717 O O . PHE A 1 89 ? -8.635 -4.819 1.576 1.00 94.50 89 PHE A O 1
ATOM 724 N N . ASP A 1 90 ? -7.617 -5.677 3.383 1.00 93.38 90 ASP A N 1
ATOM 725 C CA . ASP A 1 90 ? -8.827 -6.260 3.976 1.00 93.38 90 ASP A CA 1
ATOM 726 C C . ASP A 1 90 ? -9.880 -5.191 4.323 1.00 93.38 90 ASP A C 1
ATOM 728 O O . ASP A 1 90 ? -11.045 -5.296 3.934 1.00 93.38 90 ASP A O 1
ATOM 732 N N . THR A 1 91 ? -9.456 -4.085 4.952 1.00 93.19 91 THR A N 1
ATOM 733 C CA . THR A 1 91 ? -10.358 -2.982 5.332 1.00 93.19 91 THR A CA 1
ATOM 734 C C . THR A 1 91 ? -11.087 -2.401 4.123 1.00 93.19 91 THR A C 1
ATOM 736 O O . THR A 1 91 ? -12.290 -2.140 4.188 1.00 93.19 91 THR A O 1
ATOM 739 N N . LEU A 1 92 ? -10.378 -2.237 3.006 1.00 92.75 92 LEU A N 1
ATOM 740 C CA . LEU A 1 92 ? -10.956 -1.744 1.761 1.00 92.75 92 LEU A CA 1
ATOM 741 C C . LEU A 1 92 ? -11.441 -2.855 0.822 1.00 92.75 92 LEU A C 1
ATOM 743 O O . LEU A 1 92 ? -11.872 -2.550 -0.284 1.00 92.75 92 LEU A O 1
ATOM 747 N N . GLY A 1 93 ? -11.419 -4.127 1.226 1.00 92.38 93 GLY A N 1
ATOM 748 C CA . GLY A 1 93 ? -11.830 -5.246 0.372 1.00 92.38 93 GLY A CA 1
ATOM 749 C C . GLY A 1 93 ? -11.063 -5.346 -0.952 1.00 92.38 93 GLY A C 1
ATOM 750 O O . GLY A 1 93 ? -11.623 -5.803 -1.944 1.00 92.38 93 GLY A O 1
ATOM 751 N N . ILE A 1 94 ? -9.812 -4.886 -0.987 1.00 93.88 94 ILE A N 1
ATOM 752 C CA . ILE A 1 94 ? -8.944 -4.969 -2.163 1.00 93.88 94 ILE A CA 1
ATOM 753 C C . ILE A 1 94 ? -8.357 -6.378 -2.213 1.00 93.88 94 ILE A C 1
ATOM 755 O O . ILE A 1 94 ? -7.654 -6.800 -1.294 1.00 93.88 94 ILE A O 1
ATOM 759 N N . SER A 1 95 ? -8.632 -7.102 -3.295 1.00 93.19 95 SER A N 1
ATOM 760 C CA . SER A 1 95 ? -8.138 -8.469 -3.473 1.00 93.19 95 SER A CA 1
ATOM 761 C C . SER A 1 95 ? -6.707 -8.477 -4.013 1.00 93.19 95 SER A C 1
ATOM 763 O O . SER A 1 95 ? -6.40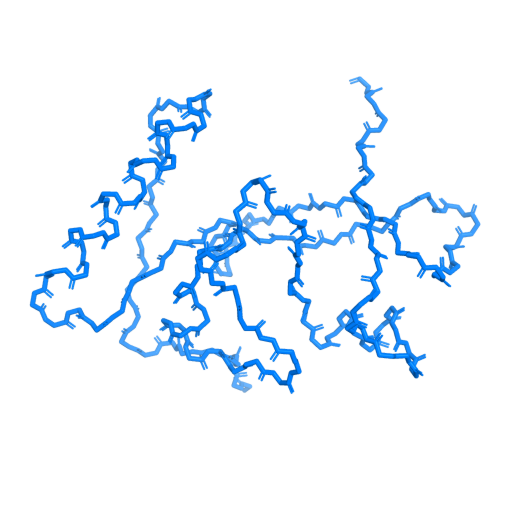1 -7.798 -4.991 1.00 93.19 95 SER A O 1
ATOM 765 N N . ILE A 1 96 ? -5.833 -9.276 -3.394 1.00 94.94 96 ILE A N 1
ATOM 766 C CA . ILE A 1 96 ? -4.493 -9.550 -3.923 1.00 94.94 96 ILE A CA 1
ATOM 767 C C . ILE A 1 96 ? -4.616 -10.625 -5.000 1.00 94.94 96 ILE A C 1
ATOM 769 O O . ILE A 1 96 ? -4.991 -11.7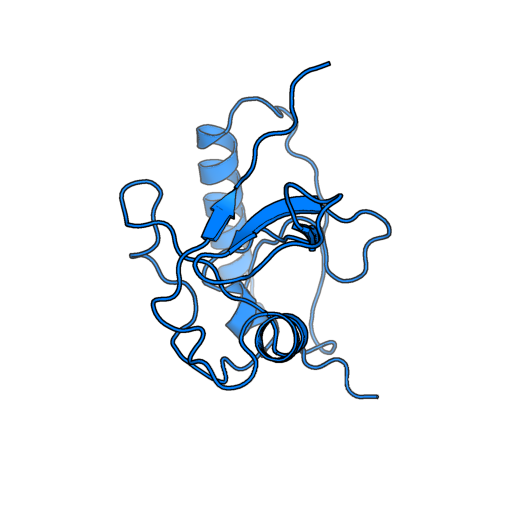57 -4.709 1.00 94.94 96 ILE A O 1
ATOM 773 N N . VAL A 1 97 ? -4.302 -10.262 -6.242 1.00 93.62 97 VAL A N 1
ATOM 774 C CA . VAL A 1 97 ? -4.418 -11.162 -7.404 1.00 93.62 97 VAL A CA 1
ATOM 775 C C . VAL A 1 97 ? -3.236 -12.124 -7.541 1.00 93.62 97 VAL A C 1
ATOM 777 O O . VAL A 1 97 ? -3.377 -13.196 -8.120 1.00 93.62 97 VAL A O 1
ATOM 780 N N . LEU A 1 98 ? -2.069 -11.750 -7.011 1.00 93.56 98 LEU A N 1
ATOM 781 C CA . LEU A 1 98 ? -0.838 -12.532 -7.076 1.00 93.56 98 LEU A CA 1
ATOM 782 C C . LEU A 1 98 ? 0.034 -12.234 -5.847 1.00 93.56 98 LEU A C 1
ATOM 784 O O . LEU A 1 98 ? 0.219 -11.074 -5.481 1.00 93.56 98 LEU A O 1
ATOM 788 N N . GLY A 1 99 ? 0.581 -13.274 -5.215 1.00 94.88 99 GLY A N 1
ATOM 789 C CA . GLY A 1 99 ? 1.399 -13.143 -4.006 1.00 94.88 99 GLY A CA 1
ATOM 790 C C . GLY A 1 99 ? 0.570 -13.071 -2.721 1.00 94.88 99 GLY A C 1
ATOM 791 O O . GLY A 1 99 ? -0.354 -13.857 -2.527 1.00 94.88 99 GLY A O 1
ATOM 792 N N . ARG A 1 100 ? 0.934 -12.161 -1.811 1.00 95.81 100 ARG A N 1
ATOM 793 C CA . ARG A 1 100 ? 0.279 -11.990 -0.503 1.00 95.81 100 ARG A CA 1
ATOM 794 C C . ARG A 1 100 ? 0.168 -10.519 -0.113 1.00 95.81 100 ARG A C 1
ATOM 796 O O . ARG A 1 100 ? 0.976 -9.702 -0.550 1.00 95.81 100 ARG A O 1
ATOM 803 N N . ALA A 1 101 ? -0.798 -10.205 0.749 1.00 96.31 101 ALA A N 1
ATOM 804 C CA . ALA A 1 101 ? -0.840 -8.919 1.437 1.00 96.31 101 ALA A CA 1
ATOM 805 C C . ALA A 1 101 ? 0.323 -8.799 2.440 1.00 96.31 101 ALA A C 1
ATOM 807 O O . ALA A 1 101 ? 0.947 -9.801 2.814 1.00 96.31 101 ALA A O 1
ATOM 808 N N . PHE A 1 102 ? 0.584 -7.570 2.893 1.00 95.81 102 PHE A N 1
ATOM 809 C CA . PHE A 1 102 ? 1.491 -7.348 4.015 1.00 95.81 102 PHE A CA 1
ATOM 810 C C . PHE A 1 102 ? 0.970 -8.038 5.276 1.00 95.81 102 PHE A C 1
ATOM 812 O O . PHE A 1 102 ? -0.237 -8.080 5.514 1.00 95.81 102 PHE A O 1
ATOM 819 N N . ASP A 1 103 ? 1.885 -8.530 6.101 1.00 93.81 103 ASP A N 1
ATOM 820 C CA . ASP A 1 103 ? 1.576 -9.093 7.411 1.00 93.81 103 ASP A CA 1
ATOM 821 C C . ASP A 1 103 ? 2.638 -8.719 8.454 1.00 93.81 103 ASP A C 1
ATOM 823 O O . ASP A 1 103 ? 3.562 -7.950 8.195 1.00 93.81 103 ASP A O 1
ATOM 827 N N . THR A 1 104 ? 2.499 -9.241 9.673 1.00 90.06 104 THR A N 1
ATOM 828 C CA . THR A 1 104 ? 3.360 -8.888 10.811 1.00 90.06 104 THR A CA 1
ATOM 829 C C . THR A 1 104 ? 4.833 -9.253 10.627 1.00 90.06 104 THR A C 1
ATOM 831 O O . THR A 1 104 ? 5.661 -8.799 11.414 1.00 90.06 104 THR A O 1
ATOM 834 N N . ARG A 1 105 ? 5.175 -10.082 9.633 1.00 93.19 105 ARG A N 1
ATOM 835 C CA . ARG A 1 105 ? 6.562 -10.442 9.304 1.00 93.19 105 ARG A CA 1
ATOM 836 C C . ARG A 1 105 ? 7.260 -9.364 8.476 1.00 93.19 105 ARG A C 1
ATOM 838 O O . ARG A 1 105 ? 8.484 -9.381 8.410 1.00 93.19 105 ARG A O 1
ATOM 845 N N . ASP A 1 106 ? 6.507 -8.445 7.871 1.00 93.06 106 ASP A N 1
ATOM 846 C CA . ASP A 1 106 ? 7.033 -7.348 7.055 1.00 93.06 106 ASP A CA 1
ATOM 847 C C . ASP A 1 106 ? 7.400 -6.158 7.954 1.00 93.06 106 ASP A C 1
ATOM 849 O O . ASP A 1 106 ? 6.691 -5.150 8.047 1.00 93.06 106 ASP A O 1
ATOM 853 N N . SER A 1 107 ? 8.504 -6.304 8.684 1.00 86.75 107 SER A N 1
ATOM 854 C CA . SER A 1 107 ? 9.004 -5.310 9.632 1.00 86.75 107 SER A CA 1
ATOM 855 C C . SER A 1 107 ? 10.182 -4.514 9.058 1.00 86.75 107 SER A C 1
ATOM 857 O O . SER A 1 107 ? 10.614 -4.710 7.923 1.00 86.75 107 SER A O 1
ATOM 859 N N . LYS A 1 108 ? 10.719 -3.560 9.829 1.00 83.81 108 LYS A N 1
ATOM 860 C CA . LYS A 1 108 ? 11.913 -2.808 9.402 1.00 83.81 108 LYS A CA 1
ATOM 861 C C . LYS A 1 108 ? 13.164 -3.689 9.349 1.00 83.81 108 LYS A C 1
ATOM 863 O O . LYS A 1 108 ? 14.117 -3.354 8.652 1.00 83.81 108 LYS A O 1
ATOM 868 N N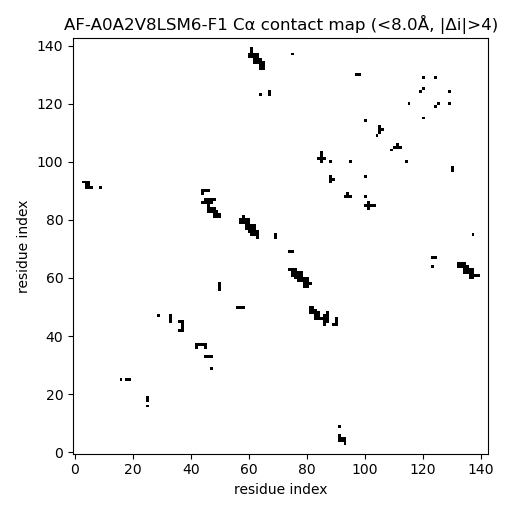 . GLU A 1 109 ? 13.146 -4.775 10.108 1.00 89.56 109 GLU A N 1
ATOM 869 C CA . GLU A 1 109 ? 14.223 -5.741 10.284 1.00 89.56 109 GLU A CA 1
ATOM 870 C C . GLU A 1 109 ? 14.154 -6.881 9.255 1.00 89.56 109 GLU A C 1
ATOM 872 O O . GLU A 1 109 ? 15.121 -7.626 9.104 1.00 89.56 109 GLU A O 1
ATOM 877 N N . SER A 1 110 ? 13.033 -7.026 8.538 1.00 92.81 110 SER A N 1
ATOM 878 C CA . SER A 1 110 ? 12.877 -8.018 7.476 1.00 92.81 110 SER A CA 1
ATOM 879 C C . SER A 1 110 ? 13.361 -7.493 6.124 1.00 92.81 110 SER A C 1
ATOM 881 O O . SER A 1 110 ? 13.632 -6.305 5.927 1.00 92.81 110 SER A O 1
ATOM 883 N N . THR A 1 111 ? 13.429 -8.386 5.133 1.00 91.94 111 THR A N 1
ATOM 884 C CA . THR A 1 111 ? 13.575 -7.974 3.734 1.00 91.94 111 THR A CA 1
ATOM 885 C C . THR A 1 111 ? 12.453 -7.003 3.367 1.00 91.94 111 THR A C 1
ATOM 887 O O . THR A 1 111 ? 11.283 -7.270 3.643 1.00 91.94 111 THR A O 1
ATOM 890 N N . ARG A 1 112 ? 12.810 -5.872 2.748 1.00 92.81 112 ARG A N 1
ATOM 891 C CA . ARG A 1 112 ? 11.833 -4.884 2.282 1.00 92.81 112 ARG A CA 1
ATOM 892 C C . ARG A 1 112 ? 11.010 -5.475 1.144 1.00 92.81 112 ARG A C 1
ATOM 894 O O . ARG A 1 112 ? 11.570 -6.008 0.188 1.00 92.81 112 ARG A O 1
ATOM 901 N N . VAL A 1 113 ? 9.698 -5.329 1.243 1.00 95.25 113 VAL A N 1
ATOM 902 C CA . VAL A 1 113 ? 8.728 -5.807 0.255 1.00 95.25 113 VAL A CA 1
ATOM 903 C C . VAL A 1 113 ? 7.805 -4.666 -0.166 1.00 95.25 113 VAL A C 1
ATOM 905 O O . VAL A 1 113 ? 7.602 -3.712 0.584 1.00 95.25 113 VAL A O 1
ATOM 908 N N . ALA A 1 114 ? 7.249 -4.762 -1.370 1.00 95.25 114 ALA A N 1
ATOM 909 C CA . ALA A 1 114 ? 6.286 -3.812 -1.913 1.00 95.25 114 ALA A CA 1
ATOM 910 C C . ALA A 1 114 ? 5.166 -4.568 -2.639 1.00 95.25 114 ALA A C 1
ATOM 912 O O . ALA A 1 114 ? 5.388 -5.661 -3.156 1.00 95.25 114 ALA A O 1
ATOM 913 N N . ILE A 1 115 ? 3.978 -3.967 -2.691 1.00 96.38 115 ILE A N 1
ATOM 914 C CA . ILE A 1 115 ? 2.850 -4.438 -3.500 1.00 96.38 115 ILE A CA 1
ATOM 915 C C . ILE A 1 115 ? 2.625 -3.393 -4.590 1.00 96.38 115 ILE A C 1
ATOM 917 O O . ILE A 1 115 ? 2.517 -2.204 -4.291 1.00 96.38 115 ILE A O 1
ATOM 921 N N . VAL A 1 116 ? 2.571 -3.833 -5.845 1.00 95.12 116 VAL A N 1
ATOM 922 C CA . VAL A 1 116 ? 2.330 -2.975 -7.012 1.00 95.12 116 VAL A CA 1
ATOM 923 C C . VAL A 1 116 ? 0.928 -3.216 -7.562 1.00 95.12 116 VAL A C 1
ATOM 925 O O . VAL A 1 116 ? 0.360 -4.291 -7.376 1.00 95.12 116 VAL A O 1
ATOM 928 N N . ASN A 1 117 ? 0.354 -2.219 -8.233 1.00 93.62 117 ASN A N 1
ATOM 929 C CA . ASN A 1 117 ? -0.916 -2.399 -8.933 1.00 93.62 117 ASN A CA 1
ATOM 930 C C . ASN A 1 117 ? -0.713 -3.101 -10.291 1.00 93.62 117 ASN A C 1
ATOM 932 O O . ASN A 1 117 ? 0.409 -3.220 -10.791 1.00 93.62 117 ASN A O 1
ATOM 936 N N . GLU A 1 118 ? -1.810 -3.542 -10.911 1.00 92.75 118 GLU A N 1
ATOM 937 C CA . GLU A 1 118 ? -1.759 -4.222 -12.213 1.00 92.75 118 GLU A CA 1
ATOM 938 C C . GLU A 1 118 ? -1.198 -3.327 -13.324 1.00 92.75 118 GLU A C 1
ATOM 940 O O . GLU A 1 118 ? -0.428 -3.794 -14.153 1.00 92.75 118 GLU A O 1
ATOM 945 N N . ALA A 1 119 ? -1.475 -2.019 -13.287 1.00 93.31 119 ALA A N 1
ATOM 946 C CA . ALA A 1 119 ? -0.929 -1.079 -14.265 1.00 93.31 119 ALA A CA 1
ATOM 947 C C . ALA A 1 119 ? 0.611 -1.023 -14.238 1.00 93.31 119 ALA A C 1
ATOM 949 O O . ALA A 1 119 ? 1.252 -0.950 -15.285 1.00 93.31 119 ALA A O 1
ATOM 950 N N . MET A 1 120 ? 1.225 -1.076 -13.052 1.00 93.69 120 MET A N 1
ATOM 951 C CA . MET A 1 120 ? 2.678 -1.172 -12.917 1.00 93.69 120 MET A CA 1
ATOM 952 C C . MET A 1 120 ? 3.209 -2.529 -13.376 1.00 93.69 120 MET A C 1
ATOM 954 O O . MET A 1 120 ? 4.241 -2.552 -14.046 1.00 93.69 120 MET A O 1
ATOM 958 N N . ARG A 1 121 ? 2.518 -3.633 -13.044 1.00 93.75 121 ARG A N 1
ATOM 959 C CA . ARG A 1 121 ? 2.856 -4.979 -13.540 1.00 93.75 121 ARG A CA 1
ATOM 960 C C . ARG A 1 121 ? 2.938 -4.970 -15.065 1.00 93.75 121 ARG A C 1
ATOM 962 O O . ARG A 1 121 ? 3.982 -5.291 -15.619 1.00 93.75 121 ARG A O 1
ATOM 969 N N . ASP A 1 122 ? 1.864 -4.542 -15.718 1.00 92.88 122 ASP A N 1
ATOM 970 C CA . ASP A 1 122 ? 1.727 -4.606 -17.173 1.00 92.88 122 ASP A CA 1
ATOM 971 C C . ASP A 1 122 ? 2.730 -3.687 -17.886 1.00 92.88 122 ASP A C 1
ATOM 973 O O . ASP A 1 122 ? 3.231 -4.018 -18.960 1.00 92.88 122 ASP A O 1
ATOM 977 N N . LYS A 1 123 ? 3.065 -2.543 -17.273 1.00 92.50 123 LYS A N 1
ATOM 978 C CA . LYS A 1 123 ? 4.013 -1.578 -17.838 1.00 92.50 123 LYS A CA 1
ATOM 979 C C . LYS A 1 123 ? 5.476 -1.997 -17.685 1.00 92.50 123 LYS A C 1
ATOM 981 O O . LYS A 1 123 ? 6.251 -1.816 -18.621 1.00 92.50 123 LYS A O 1
ATOM 986 N N . TYR A 1 124 ? 5.875 -2.479 -16.507 1.00 92.38 124 TYR A N 1
ATOM 987 C CA . TYR A 1 124 ? 7.294 -2.659 -16.167 1.00 92.38 124 TYR A CA 1
ATOM 988 C C . TYR A 1 124 ? 7.761 -4.117 -16.157 1.00 92.38 124 TYR A C 1
ATOM 990 O O . TYR A 1 124 ? 8.960 -4.360 -16.275 1.00 92.38 124 TYR A O 1
ATOM 998 N N . TRP A 1 125 ? 6.836 -5.075 -16.096 1.00 92.25 125 TRP A N 1
ATOM 999 C CA . TRP A 1 125 ? 7.109 -6.509 -16.217 1.00 92.25 125 TRP A CA 1
ATOM 1000 C C . TRP A 1 125 ? 6.299 -7.143 -17.359 1.00 92.25 125 TRP A C 1
ATOM 1002 O O . TRP A 1 125 ? 5.625 -8.154 -17.145 1.00 92.25 125 TRP A O 1
ATOM 1012 N N . PRO A 1 126 ? 6.336 -6.590 -18.591 1.00 87.50 126 PRO A N 1
ATOM 1013 C CA . PRO A 1 126 ? 5.622 -7.200 -19.702 1.00 87.50 126 PRO A CA 1
ATOM 1014 C C . PRO A 1 126 ? 6.212 -8.590 -19.963 1.00 87.50 126 PRO A C 1
ATOM 1016 O O . PRO A 1 126 ? 7.381 -8.725 -20.323 1.00 87.50 126 PRO A O 1
ATOM 1019 N N . ASN A 1 127 ? 5.390 -9.627 -19.794 1.00 83.56 127 ASN A N 1
ATOM 1020 C CA . ASN A 1 127 ? 5.772 -11.039 -19.934 1.00 83.56 127 ASN A CA 1
ATOM 1021 C C . ASN A 1 127 ? 6.736 -11.575 -18.854 1.00 83.56 127 ASN A C 1
ATOM 1023 O O . ASN A 1 127 ? 7.341 -12.62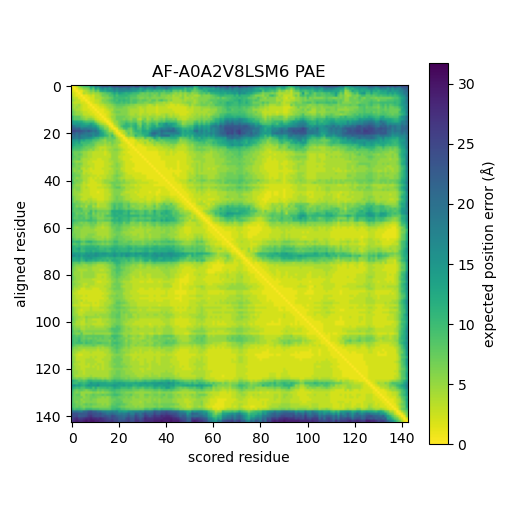7 -19.056 1.00 83.56 127 ASN A O 1
ATOM 1027 N N . LEU A 1 128 ? 6.882 -10.882 -17.721 1.00 81.81 128 LEU A N 1
ATOM 1028 C CA . LEU A 1 128 ? 7.687 -11.333 -16.582 1.00 81.81 128 LEU A CA 1
ATOM 1029 C C . LEU A 1 128 ? 6.823 -11.455 -15.322 1.00 81.81 128 LEU A C 1
ATOM 1031 O O . LEU A 1 128 ? 5.845 -10.726 -15.157 1.00 81.81 128 LEU A O 1
ATOM 1035 N N . ASP A 1 129 ? 7.198 -12.363 -14.419 1.00 85.56 129 ASP A N 1
ATOM 1036 C CA . ASP A 1 129 ? 6.571 -12.447 -13.099 1.00 85.56 129 ASP A CA 1
ATOM 1037 C C . ASP A 1 129 ? 7.109 -11.309 -12.206 1.00 85.56 129 ASP A C 1
ATOM 1039 O O . ASP A 1 129 ? 8.322 -11.234 -11.967 1.00 85.56 129 ASP A O 1
ATOM 1043 N N . PRO A 1 130 ? 6.253 -10.393 -11.711 1.00 88.75 130 PRO A N 1
ATOM 1044 C CA . PRO A 1 130 ? 6.694 -9.360 -10.781 1.00 88.75 130 PRO A CA 1
ATOM 1045 C C . PRO A 1 130 ? 7.111 -9.936 -9.416 1.00 88.75 130 PRO A C 1
ATOM 1047 O O . PRO A 1 130 ? 7.838 -9.270 -8.675 1.00 88.75 130 PRO A O 1
ATOM 1050 N N . LEU A 1 131 ? 6.683 -11.151 -9.047 1.00 94.00 131 LEU A N 1
ATOM 1051 C CA . LEU A 1 131 ? 7.088 -11.771 -7.788 1.00 94.00 131 LEU A CA 1
ATOM 1052 C C . LEU A 1 131 ? 8.585 -12.091 -7.787 1.00 94.00 131 LEU A C 1
ATOM 1054 O O . LEU A 1 131 ? 9.134 -12.668 -8.719 1.00 94.00 131 LEU A O 1
ATOM 1058 N N . GLY A 1 132 ? 9.263 -11.709 -6.704 1.00 92.31 132 GLY A N 1
ATOM 1059 C CA . GLY A 1 132 ? 10.709 -11.905 -6.553 1.00 92.31 132 GLY A CA 1
ATOM 1060 C C . GLY A 1 132 ? 11.573 -10.910 -7.335 1.00 92.31 132 GLY A C 1
ATOM 1061 O O . GLY A 1 132 ? 12.778 -10.841 -7.084 1.00 92.31 132 GLY A O 1
ATOM 1062 N N . SER A 1 133 ? 10.974 -10.096 -8.210 1.00 93.19 133 SER A N 1
ATOM 1063 C CA . SER A 1 133 ? 11.662 -8.976 -8.848 1.00 93.19 133 SER A CA 1
ATOM 1064 C C . SER A 1 133 ? 12.112 -7.947 -7.814 1.00 93.19 133 SER A C 1
ATOM 1066 O O . SER A 1 133 ? 11.474 -7.748 -6.776 1.00 93.19 133 SER A O 1
ATOM 1068 N N . ARG A 1 134 ? 13.220 -7.261 -8.104 1.00 93.69 134 ARG A N 1
ATOM 1069 C CA . ARG A 1 134 ? 13.784 -6.251 -7.209 1.00 93.69 134 ARG A CA 1
ATOM 1070 C C . ARG A 1 134 ? 13.679 -4.867 -7.819 1.00 93.69 134 ARG A C 1
ATOM 1072 O O . ARG A 1 134 ? 13.808 -4.663 -9.023 1.00 93.69 134 ARG A O 1
ATOM 1079 N N . MET A 1 135 ? 13.487 -3.898 -6.941 1.00 93.19 135 MET A N 1
ATOM 1080 C CA . MET A 1 135 ? 13.580 -2.485 -7.260 1.00 93.19 135 MET A CA 1
ATOM 1081 C C . MET A 1 135 ? 14.335 -1.782 -6.143 1.00 93.19 135 MET A C 1
ATOM 1083 O O . MET A 1 135 ? 14.292 -2.204 -4.985 1.00 93.19 135 MET A O 1
ATOM 1087 N N . ARG A 1 136 ? 15.025 -0.702 -6.489 1.00 93.19 136 ARG A N 1
ATOM 1088 C CA . ARG A 1 136 ? 15.690 0.172 -5.524 1.00 93.19 136 ARG A CA 1
ATOM 1089 C C . ARG A 1 136 ? 15.046 1.545 -5.551 1.00 93.19 136 ARG A C 1
ATOM 1091 O O . ARG A 1 136 ? 14.743 2.058 -6.626 1.00 93.19 136 ARG A O 1
ATOM 1098 N N . ILE A 1 137 ? 14.886 2.138 -4.374 1.00 92.19 137 ILE A N 1
ATOM 1099 C CA . ILE A 1 137 ? 14.572 3.560 -4.253 1.00 92.19 137 ILE A CA 1
ATOM 1100 C C . ILE A 1 137 ? 15.818 4.332 -4.691 1.00 92.19 137 ILE A C 1
ATOM 1102 O O . ILE A 1 137 ? 16.934 4.016 -4.272 1.00 92.19 137 ILE A O 1
ATOM 1106 N N . VAL A 1 138 ? 15.628 5.294 -5.583 1.00 90.25 138 VAL A N 1
ATOM 1107 C CA . VAL A 1 138 ? 16.660 6.221 -6.034 1.00 90.25 138 VAL A CA 1
ATOM 1108 C C . VAL A 1 138 ? 16.455 7.497 -5.237 1.00 90.25 138 VAL A C 1
ATOM 1110 O O . VAL A 1 138 ? 15.434 8.164 -5.390 1.00 90.25 138 VAL A O 1
ATOM 1113 N N . GLU A 1 139 ? 17.389 7.808 -4.342 1.00 76.25 139 GLU A N 1
ATOM 1114 C CA . GLU A 1 139 ? 17.344 9.085 -3.635 1.00 76.25 139 GLU A CA 1
ATOM 1115 C C . GLU A 1 139 ? 17.450 10.228 -4.655 1.00 76.25 139 GLU A C 1
ATOM 1117 O O . GLU A 1 139 ? 18.206 10.106 -5.629 1.00 76.25 139 GLU A O 1
ATOM 1122 N N . PRO A 1 140 ? 16.697 11.328 -4.474 1.00 58.66 140 PRO A N 1
ATOM 1123 C CA . PRO A 1 140 ? 16.930 12.532 -5.252 1.00 58.66 140 PRO A CA 1
ATOM 1124 C C . PRO A 1 140 ? 18.402 12.914 -5.113 1.00 58.66 140 PRO A C 1
ATOM 1126 O O . PRO A 1 140 ? 18.934 12.938 -4.002 1.00 58.66 140 PRO A O 1
ATOM 1129 N N . ILE A 1 141 ? 19.067 13.206 -6.231 1.00 47.50 141 ILE A N 1
ATOM 1130 C CA . ILE A 1 141 ? 20.378 13.852 -6.179 1.00 47.50 141 ILE A CA 1
ATOM 1131 C C . ILE A 1 141 ? 20.137 15.174 -5.450 1.00 47.50 141 ILE A C 1
ATOM 1133 O O . ILE A 1 141 ? 19.385 16.010 -5.950 1.00 47.50 141 ILE A O 1
ATOM 1137 N N . GLY A 1 142 ? 20.682 15.302 -4.239 1.00 42.59 142 GLY A N 1
ATOM 1138 C CA . GLY A 1 142 ? 20.509 16.491 -3.417 1.00 42.59 142 GLY A CA 1
ATOM 1139 C C . GLY A 1 142 ? 20.878 17.744 -4.207 1.00 42.59 142 GLY A C 1
ATOM 1140 O O . GLY A 1 142 ? 21.952 17.802 -4.807 1.00 42.59 142 GLY A O 1
ATOM 1141 N N . ILE A 1 143 ? 19.969 18.714 -4.210 1.00 35.25 143 ILE A N 1
ATOM 1142 C CA . ILE A 1 143 ? 20.235 20.120 -4.527 1.00 35.25 143 ILE A CA 1
ATOM 1143 C C . ILE A 1 143 ? 20.143 20.912 -3.233 1.00 35.25 143 ILE A C 1
ATOM 1145 O O . ILE A 1 143 ? 19.211 20.624 -2.446 1.00 35.25 143 ILE A O 1
#

Nearest PDB structures (foldseek):
  9esh-assembly1_L  TM=1.388E-01  e=5.712E+00  Schizosaccharomyces pombe

Sequence (143 aa):
MEPGFRTENVLTVSFYPTRLNETEKNRSFYKQVLERVRNLPGVRTAAVRYPLPLSTFYEETNIAIEGYSMPRDQSSLSIGTAIVNESYFDTLGISIVLGRAFDTRDSKESTRVAIVNEAMRDKYWPNLDPLGSRMRIVEPIGI

Radius of gyration: 17.16 Å; Cα contacts (8 Å, |Δi|>4): 128; chains: 1; bounding box: 40×33×43 Å

Foldseek 3Di:
DDPLWAPPPDDDDDDDDPDPPPVVVVVVVVVVVQVVQCPDPPRPHDKDKPPDPPDPDWDWFWKDWPPFDDDPPDPTDIDTDMDIDQRVCVSGVRDDPDDDGDDPQCDPPDDHDDDDDVVCCCVGVPVHDCPPTDMDTDDPPDD

pLDDT: mean 86.27, std 11.27, range [35.25, 96.44]

Solvent-accessible surface area (backbone atoms only — not comparable to full-atom values): 9507 Å² total; per-residue (Å²): 133,84,83,73,48,57,73,75,100,63,87,88,86,88,82,77,74,96,58,86,84,42,64,69,60,49,54,52,47,54,51,54,52,44,56,54,52,47,69,39,90,92,44,89,63,59,62,55,62,43,50,55,88,91,48,98,59,77,42,74,44,35,30,42,51,68,92,55,82,64,58,96,91,44,91,56,46,80,40,84,49,68,53,65,47,56,40,34,41,68,56,28,64,37,80,76,90,71,91,74,78,63,47,92,75,67,44,92,89,38,78,86,80,85,88,79,56,68,70,54,42,59,70,70,31,68,97,50,74,66,76,89,60,54,69,44,80,48,78,76,81,84,128